Protein AF-A0A523DZH8-F1 (afdb_monomer_lite)

Structure (mmCIF, N/CA/C/O backbone):
data_AF-A0A523DZH8-F1
#
_entry.id   AF-A0A523DZH8-F1
#
loop_
_atom_site.group_PDB
_atom_site.id
_atom_site.type_symbol
_atom_site.label_atom_id
_atom_site.label_alt_id
_atom_site.label_comp_id
_atom_site.label_asym_id
_atom_site.label_entity_id
_atom_site.label_seq_id
_atom_site.pdbx_PDB_ins_code
_atom_site.Cartn_x
_atom_site.Cartn_y
_atom_site.Cartn_z
_atom_site.occupancy
_atom_site.B_iso_or_equiv
_atom_site.auth_seq_id
_atom_site.auth_comp_id
_atom_site.auth_asym_id
_atom_site.auth_atom_id
_atom_site.pdbx_PDB_model_num
ATOM 1 N N . MET A 1 1 ? -1.179 3.086 -12.857 1.00 64.75 1 MET A N 1
ATOM 2 C CA . MET A 1 1 ? -0.889 1.778 -13.481 1.00 64.75 1 MET A CA 1
ATOM 3 C C . MET A 1 1 ? -0.415 0.729 -12.483 1.00 64.75 1 MET A C 1
ATOM 5 O O . MET A 1 1 ? -1.179 -0.182 -12.216 1.00 64.75 1 MET A O 1
ATOM 9 N N . VAL A 1 2 ? 0.785 0.837 -11.885 1.00 79.69 2 VAL A N 1
ATOM 10 C CA . VAL A 1 2 ? 1.239 -0.131 -10.850 1.00 79.69 2 VAL A CA 1
ATOM 11 C C . VAL A 1 2 ? 0.270 -0.184 -9.659 1.00 79.69 2 VAL A C 1
ATOM 13 O O . VAL A 1 2 ? -0.089 -1.256 -9.188 1.00 79.69 2 VAL A O 1
ATOM 16 N N . HIS A 1 3 ? -0.235 0.979 -9.256 1.00 84.31 3 HIS A N 1
ATOM 17 C CA . HIS A 1 3 ? -1.296 1.129 -8.262 1.00 84.31 3 HIS A CA 1
ATOM 18 C C . HIS A 1 3 ? -2.592 0.367 -8.616 1.00 84.31 3 HIS A C 1
ATOM 20 O O . HIS A 1 3 ? -3.104 -0.396 -7.804 1.00 84.31 3 HIS A O 1
ATOM 26 N N . ASP A 1 4 ? -3.075 0.475 -9.856 1.00 83.94 4 ASP A N 1
ATOM 27 C CA . ASP A 1 4 ? -4.295 -0.220 -10.295 1.00 83.94 4 ASP A CA 1
ATOM 28 C C . ASP A 1 4 ? -4.106 -1.748 -10.285 1.00 83.94 4 ASP A C 1
ATOM 30 O O . ASP A 1 4 ? -4.998 -2.498 -9.894 1.00 83.94 4 ASP A O 1
ATOM 34 N N . ILE A 1 5 ? -2.907 -2.226 -10.641 1.00 84.31 5 ILE A N 1
ATOM 35 C CA . ILE A 1 5 ? -2.543 -3.648 -10.528 1.00 84.31 5 ILE A CA 1
ATOM 36 C C . ILE A 1 5 ? -2.586 -4.099 -9.063 1.00 84.31 5 ILE A C 1
ATOM 38 O O . ILE A 1 5 ? -3.043 -5.207 -8.768 1.00 84.31 5 ILE A O 1
ATOM 42 N N . HIS A 1 6 ? -2.151 -3.254 -8.128 1.00 87.81 6 HIS A N 1
ATOM 43 C CA . HIS A 1 6 ? -2.210 -3.579 -6.710 1.00 87.81 6 HIS A CA 1
ATOM 44 C C . HIS A 1 6 ? -3.647 -3.767 -6.212 1.00 87.81 6 HIS A C 1
ATOM 46 O O . HIS A 1 6 ? -3.849 -4.640 -5.367 1.00 87.81 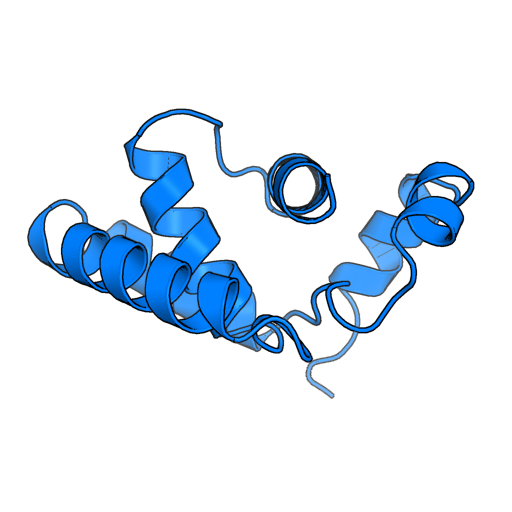6 HIS A O 1
ATOM 52 N N . HIS A 1 7 ? -4.650 -3.058 -6.746 1.00 89.62 7 HIS A N 1
ATOM 53 C CA . HIS A 1 7 ? -6.058 -3.319 -6.407 1.00 89.62 7 HIS A CA 1
ATOM 54 C C . HIS A 1 7 ? -6.457 -4.740 -6.791 1.00 89.62 7 HIS A C 1
ATOM 56 O O . HIS A 1 7 ? -7.004 -5.481 -5.977 1.00 89.62 7 HIS A O 1
ATOM 62 N N . VAL A 1 8 ? -6.094 -5.168 -7.999 1.00 87.06 8 VAL A N 1
ATOM 63 C CA . VAL A 1 8 ? -6.425 -6.508 -8.496 1.00 87.06 8 VAL A CA 1
ATOM 64 C C . VAL A 1 8 ? -5.713 -7.605 -7.691 1.00 87.06 8 VAL A C 1
ATOM 66 O O . VAL A 1 8 ? -6.304 -8.638 -7.375 1.00 87.06 8 VAL A O 1
ATOM 69 N N . VAL A 1 9 ? -4.447 -7.389 -7.326 1.00 84.81 9 VAL A N 1
ATOM 70 C CA . VAL A 1 9 ? -3.645 -8.356 -6.558 1.00 84.81 9 VAL A CA 1
ATOM 71 C C . VAL A 1 9 ? -4.110 -8.459 -5.103 1.00 84.81 9 VAL A C 1
ATOM 73 O O . VAL A 1 9 ? -4.226 -9.558 -4.556 1.00 84.81 9 VAL A O 1
ATOM 76 N N . SER A 1 10 ? -4.363 -7.319 -4.465 1.00 86.56 10 SER A N 1
ATOM 77 C CA . SER A 1 10 ? -4.768 -7.254 -3.060 1.00 86.56 10 SER A CA 1
ATOM 78 C C . SER A 1 10 ? -6.253 -7.576 -2.863 1.00 86.56 10 SER A C 1
ATOM 80 O O . SER A 1 10 ? -6.631 -8.095 -1.808 1.00 86.56 10 SER A O 1
ATOM 82 N N . GLY A 1 11 ? -7.088 -7.327 -3.869 1.00 89.06 11 GLY A N 1
ATOM 83 C CA . GLY A 1 11 ? -8.541 -7.411 -3.773 1.00 89.06 11 GLY A CA 1
ATOM 84 C C . GLY A 1 11 ? -9.175 -6.241 -3.016 1.00 89.06 11 GLY A C 1
ATOM 85 O O . GLY A 1 11 ? -10.304 -6.387 -2.557 1.00 89.06 11 GLY A O 1
ATOM 86 N N . TYR A 1 12 ? -8.465 -5.120 -2.827 1.00 92.81 12 TYR A N 1
ATOM 87 C CA . TYR A 1 12 ? -9.084 -3.886 -2.338 1.00 92.81 12 TYR A CA 1
ATOM 88 C C . TYR A 1 12 ? -9.892 -3.233 -3.457 1.00 92.81 12 TYR A C 1
ATOM 90 O O . TYR A 1 12 ? -9.394 -3.069 -4.571 1.00 92.81 12 TYR A O 1
ATOM 98 N N . ASP A 1 13 ? -11.127 -2.842 -3.150 1.00 92.00 13 ASP A N 1
ATOM 99 C CA . ASP A 1 13 ? -11.991 -2.128 -4.090 1.00 92.00 13 ASP A CA 1
ATOM 100 C C . ASP A 1 13 ? -11.393 -0.763 -4.471 1.00 92.00 13 ASP A C 1
ATOM 102 O O . ASP A 1 13 ? -10.566 -0.208 -3.751 1.00 92.00 13 ASP A O 1
ATOM 106 N N . THR A 1 14 ? -11.843 -0.191 -5.585 1.00 92.81 14 THR A N 1
ATOM 107 C CA . THR A 1 14 ? -11.482 1.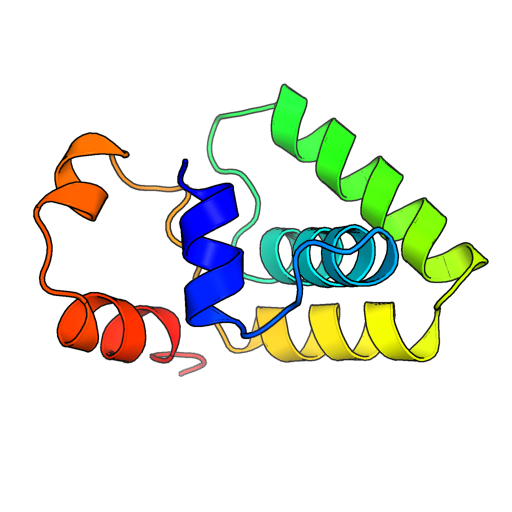172 -6.025 1.00 92.81 14 THR A CA 1
ATOM 108 C C . THR A 1 14 ? -12.459 2.217 -5.470 1.00 92.81 14 THR A C 1
ATOM 110 O O . THR A 1 14 ? -12.780 3.212 -6.125 1.00 92.81 14 THR A O 1
ATOM 113 N N . ASP A 1 15 ? -13.055 1.938 -4.306 1.00 93.88 15 ASP A N 1
ATOM 114 C CA . ASP A 1 15 ? -13.863 2.909 -3.574 1.00 93.88 15 ASP A CA 1
ATOM 115 C C . ASP A 1 15 ? -12.968 3.727 -2.638 1.00 93.88 15 ASP A C 1
ATOM 117 O O . ASP A 1 15 ? -11.834 3.355 -2.340 1.00 93.88 15 ASP A O 1
ATOM 121 N N . TRP A 1 16 ? -13.481 4.843 -2.120 1.00 95.00 16 TRP A N 1
ATOM 122 C CA . TRP A 1 16 ? -12.670 5.725 -1.279 1.00 95.00 16 TRP A CA 1
ATOM 123 C C . TRP A 1 16 ? -12.097 5.039 -0.029 1.00 95.00 16 TRP A C 1
ATOM 125 O O . TRP A 1 16 ? -11.133 5.547 0.526 1.00 95.00 16 TRP A O 1
ATOM 135 N N . ARG A 1 17 ? -12.671 3.926 0.452 1.00 95.81 17 ARG A N 1
ATOM 136 C CA . ARG A 1 17 ? -12.130 3.179 1.600 1.00 95.81 17 ARG A CA 1
ATOM 137 C C . ARG A 1 17 ? -11.031 2.224 1.158 1.00 95.81 17 ARG A C 1
ATOM 139 O O . ARG A 1 17 ? -10.023 2.119 1.851 1.00 95.81 17 ARG A O 1
ATOM 146 N N . GLY A 1 18 ? -11.224 1.567 0.022 1.00 93.75 18 GLY A N 1
ATOM 147 C CA . GLY A 1 18 ? -10.244 0.707 -0.615 1.00 93.75 18 GLY A CA 1
ATOM 148 C C . GLY A 1 18 ? -8.983 1.471 -1.005 1.00 93.75 18 GLY A C 1
ATOM 149 O O . GLY A 1 18 ? -7.894 0.959 -0.776 1.00 93.75 18 GLY A O 1
ATOM 150 N N . GLU A 1 19 ? -9.101 2.737 -1.419 1.00 95.62 19 GLU A N 1
ATOM 151 C CA . GLU A 1 19 ? -7.952 3.636 -1.625 1.00 95.62 19 GLU A CA 1
ATOM 152 C C . GLU A 1 19 ? -7.132 3.872 -0.339 1.00 95.62 19 GLU A C 1
ATOM 154 O O . GLU A 1 19 ? -5.902 3.939 -0.349 1.00 95.62 19 GLU A O 1
ATOM 159 N N . LEU A 1 20 ? -7.796 3.959 0.819 1.00 96.69 20 LEU A N 1
ATOM 160 C CA . LEU A 1 20 ? -7.111 4.120 2.109 1.00 96.69 20 LEU A CA 1
ATOM 161 C C . LEU A 1 20 ? -6.436 2.813 2.548 1.00 96.69 20 LEU A C 1
ATOM 163 O O . LEU A 1 20 ? -5.331 2.829 3.095 1.00 96.69 20 LEU A O 1
ATOM 167 N N . GLU A 1 21 ? -7.098 1.679 2.309 1.00 97.19 21 GLU A N 1
ATOM 168 C CA . GLU A 1 21 ? -6.561 0.346 2.592 1.00 97.19 21 GLU A CA 1
ATOM 169 C C . GLU A 1 21 ? -5.342 0.048 1.712 1.00 97.19 21 GLU A C 1
ATOM 171 O O . GLU A 1 21 ? -4.297 -0.360 2.226 1.00 97.19 21 GLU A O 1
ATOM 176 N N . ILE A 1 22 ? -5.436 0.305 0.406 1.00 94.94 22 ILE A N 1
ATOM 177 C CA . ILE A 1 22 ? -4.347 0.023 -0.521 1.00 94.94 22 ILE A CA 1
ATOM 178 C C . ILE A 1 22 ? -3.142 0.923 -0.274 1.00 94.94 22 ILE A C 1
ATOM 180 O O . ILE A 1 22 ? -2.021 0.428 -0.324 1.00 94.94 22 ILE A O 1
ATOM 184 N N . ALA A 1 23 ? -3.336 2.191 0.101 1.00 94.50 23 ALA A N 1
ATOM 185 C CA . ALA A 1 23 ? -2.231 3.072 0.464 1.00 94.50 23 ALA A CA 1
ATOM 186 C C . ALA A 1 23 ? -1.421 2.514 1.646 1.00 94.50 23 ALA A C 1
ATOM 188 O O . ALA A 1 23 ? -0.189 2.508 1.614 1.00 94.50 23 ALA A O 1
ATOM 189 N N . ALA A 1 24 ? -2.099 1.983 2.669 1.00 95.75 24 ALA A N 1
ATOM 190 C CA . ALA A 1 24 ? -1.446 1.351 3.814 1.00 95.75 24 ALA A CA 1
ATOM 191 C C . ALA A 1 24 ? -0.745 0.032 3.439 1.00 95.75 24 ALA A C 1
ATOM 193 O O . ALA A 1 24 ? 0.361 -0.252 3.916 1.00 95.75 24 ALA A O 1
ATOM 194 N N . TRP A 1 25 ? -1.363 -0.765 2.563 1.00 95.44 25 TRP A N 1
ATOM 195 C CA . TRP A 1 25 ? -0.770 -1.994 2.038 1.00 95.44 25 TRP A CA 1
ATOM 196 C C . TRP A 1 25 ? 0.471 -1.709 1.181 1.00 95.44 25 TRP A C 1
ATOM 198 O O . TRP A 1 25 ? 1.509 -2.327 1.395 1.00 95.44 25 TRP A O 1
ATOM 208 N N . GLU A 1 26 ? 0.423 -0.743 0.261 1.00 93.44 26 GLU A N 1
ATOM 209 C CA . GLU A 1 26 ? 1.552 -0.341 -0.592 1.00 93.44 26 GLU A CA 1
ATOM 210 C C . GLU A 1 26 ? 2.733 0.150 0.249 1.00 93.44 26 GLU A C 1
ATOM 212 O O . GLU A 1 26 ? 3.883 -0.215 0.008 1.00 93.44 26 GLU A O 1
ATOM 217 N N . LEU A 1 27 ? 2.449 0.925 1.295 1.00 93.06 27 LEU A N 1
ATOM 218 C CA . LEU A 1 27 ? 3.474 1.450 2.186 1.00 93.06 27 LEU A CA 1
ATOM 219 C C . LEU A 1 27 ? 4.234 0.350 2.943 1.00 93.06 27 LEU A C 1
ATOM 221 O O . LEU A 1 27 ? 5.445 0.444 3.135 1.00 93.06 27 LEU A O 1
ATOM 225 N N . SER A 1 28 ? 3.523 -0.691 3.371 1.00 93.00 28 SER A N 1
ATOM 226 C CA . SER A 1 28 ? 4.076 -1.800 4.160 1.00 93.00 28 SER A CA 1
ATOM 227 C C . SER A 1 28 ? 4.683 -2.923 3.321 1.00 93.00 28 SER A C 1
ATOM 229 O O . SER A 1 28 ? 5.549 -3.637 3.819 1.00 93.00 28 SER A O 1
ATOM 231 N N . SER A 1 29 ? 4.278 -3.055 2.058 1.00 89.75 29 SER A N 1
ATOM 232 C CA . SER A 1 29 ? 4.719 -4.110 1.131 1.00 89.75 29 SER A CA 1
ATOM 233 C C . SER A 1 29 ? 5.983 -3.765 0.337 1.00 89.75 29 SER A C 1
ATOM 235 O O . SER A 1 29 ? 6.285 -4.402 -0.667 1.00 89.75 29 SER A O 1
ATOM 237 N N . GLY A 1 30 ? 6.745 -2.756 0.759 1.00 85.31 30 GLY A N 1
ATOM 238 C CA . GLY A 1 30 ? 7.975 -2.325 0.078 1.00 85.31 30 GLY A CA 1
ATOM 239 C C . GLY A 1 30 ? 7.998 -0.846 -0.299 1.00 85.31 30 GLY A C 1
ATOM 240 O O . GLY A 1 30 ? 9.038 -0.344 -0.723 1.00 85.31 30 GLY A O 1
ATOM 241 N N . GLY A 1 31 ? 6.893 -0.124 -0.091 1.00 86.25 31 GLY A N 1
ATOM 242 C CA . GLY A 1 31 ? 6.815 1.310 -0.347 1.00 86.25 31 GLY A CA 1
ATOM 243 C C . GLY A 1 31 ? 6.730 1.646 -1.833 1.00 86.25 31 GLY A C 1
ATOM 244 O O . GLY A 1 31 ? 6.344 0.810 -2.639 1.00 86.25 31 GLY A O 1
ATOM 245 N N . CYS A 1 32 ? 7.069 2.886 -2.195 1.00 85.19 32 CYS A N 1
ATOM 246 C CA . CYS A 1 32 ? 6.832 3.433 -3.540 1.00 85.19 32 CYS A CA 1
ATOM 247 C C . CYS A 1 32 ? 8.105 3.558 -4.397 1.00 85.19 32 CYS A C 1
ATOM 249 O O . CYS A 1 32 ? 8.164 4.391 -5.304 1.00 85.19 32 CYS A O 1
ATOM 251 N N . GLY A 1 33 ? 9.153 2.785 -4.088 1.00 81.25 33 GLY A N 1
ATOM 252 C CA . GLY A 1 33 ? 10.431 2.848 -4.805 1.00 81.25 33 GLY A CA 1
ATOM 253 C C . GLY A 1 33 ? 11.024 4.266 -4.831 1.00 81.25 33 GLY A C 1
ATOM 254 O O . GLY A 1 33 ? 11.053 4.953 -3.807 1.00 81.25 33 GLY A O 1
ATOM 255 N N . TRP A 1 34 ? 11.463 4.715 -6.012 1.00 79.44 34 TRP A N 1
ATOM 256 C CA . TRP A 1 34 ? 12.089 6.031 -6.235 1.00 79.44 34 TRP A CA 1
ATOM 257 C C . TRP A 1 34 ? 11.092 7.194 -6.380 1.00 79.44 34 TRP A C 1
ATOM 259 O O . TRP A 1 34 ? 11.494 8.354 -6.489 1.00 79.44 34 TRP A O 1
ATOM 269 N N . TYR A 1 35 ? 9.787 6.918 -6.371 1.00 80.88 35 TYR A N 1
ATOM 270 C CA . TYR A 1 35 ? 8.755 7.920 -6.622 1.00 80.88 35 TYR A CA 1
ATOM 271 C C . TYR A 1 35 ? 8.380 8.666 -5.335 1.00 80.88 35 TYR A C 1
ATOM 273 O O . TYR A 1 35 ? 7.416 8.327 -4.650 1.00 80.88 35 TYR A O 1
ATOM 281 N N . LEU A 1 36 ? 9.135 9.717 -4.999 1.00 80.56 36 LEU A N 1
ATOM 282 C CA . LEU A 1 36 ? 8.947 10.480 -3.755 1.00 80.56 36 LEU A CA 1
ATOM 283 C C . LEU A 1 36 ? 7.531 11.067 -3.596 1.00 80.56 36 LEU A C 1
ATOM 285 O O . LEU A 1 36 ? 6.993 11.084 -2.492 1.00 80.56 36 LEU A O 1
ATOM 289 N N . LEU A 1 37 ? 6.901 11.513 -4.687 1.00 86.06 37 LEU A N 1
ATOM 290 C CA . LEU A 1 37 ? 5.526 12.026 -4.636 1.00 86.06 37 LEU A CA 1
ATOM 291 C C . LEU A 1 37 ? 4.525 10.952 -4.197 1.00 86.06 37 LEU A C 1
ATOM 293 O O . LEU A 1 37 ? 3.598 11.254 -3.451 1.00 86.06 37 LEU A O 1
ATOM 297 N N . TYR A 1 38 ? 4.742 9.699 -4.601 1.00 87.56 38 TYR A N 1
ATOM 298 C CA . TYR A 1 38 ? 3.891 8.588 -4.189 1.00 87.56 38 TYR A CA 1
ATOM 299 C C . TYR A 1 38 ? 4.067 8.298 -2.703 1.00 87.56 38 TYR A C 1
ATOM 301 O O . TYR A 1 38 ? 3.076 8.136 -2.006 1.00 87.56 38 TYR A O 1
ATOM 309 N N . TRP A 1 39 ? 5.286 8.366 -2.165 1.00 87.88 39 TRP A N 1
ATOM 310 C CA . TRP A 1 39 ? 5.489 8.242 -0.719 1.00 87.88 39 TRP A CA 1
ATOM 311 C C . TRP A 1 39 ? 4.646 9.232 0.090 1.00 87.88 39 TRP A C 1
ATOM 313 O O . TRP A 1 39 ? 3.991 8.833 1.049 1.00 87.88 39 TRP A O 1
ATOM 323 N N . ILE A 1 40 ? 4.633 10.507 -0.304 1.00 91.94 40 ILE A N 1
ATOM 324 C CA . ILE A 1 40 ? 3.851 11.541 0.391 1.00 91.94 40 ILE A CA 1
ATOM 325 C C . ILE A 1 40 ? 2.358 11.222 0.305 1.00 91.94 40 ILE A C 1
ATOM 327 O O . ILE A 1 40 ? 1.661 11.222 1.317 1.00 91.94 40 ILE A O 1
ATOM 331 N N . ASP A 1 41 ? 1.889 10.908 -0.896 1.00 91.62 41 ASP A N 1
ATOM 332 C CA . ASP A 1 41 ? 0.501 10.559 -1.168 1.00 91.62 41 ASP A CA 1
ATOM 333 C C . ASP A 1 41 ? 0.029 9.355 -0.325 1.00 91.62 41 ASP A C 1
ATOM 335 O O . ASP A 1 41 ? -0.939 9.473 0.429 1.00 91.62 41 ASP A O 1
ATOM 339 N N . ARG A 1 42 ? 0.778 8.241 -0.299 1.00 93.88 42 ARG A N 1
ATOM 340 C CA . ARG A 1 42 ? 0.415 7.055 0.506 1.00 93.88 42 ARG A CA 1
ATOM 341 C C . ARG A 1 42 ? 0.397 7.358 1.999 1.00 93.88 42 ARG A C 1
ATOM 343 O O . ARG A 1 42 ? -0.450 6.828 2.711 1.00 93.88 42 ARG A O 1
ATOM 350 N N . MET A 1 43 ? 1.283 8.229 2.486 1.00 93.69 43 MET A N 1
ATOM 351 C CA . MET A 1 43 ? 1.275 8.652 3.892 1.00 93.69 43 MET A CA 1
ATOM 352 C C . MET A 1 43 ? 0.033 9.471 4.238 1.00 93.69 43 MET A C 1
ATOM 354 O O . MET A 1 43 ? -0.543 9.282 5.313 1.00 93.69 43 MET A O 1
ATOM 358 N N . VAL A 1 44 ? -0.405 10.356 3.339 1.00 95.62 44 VAL A N 1
ATOM 359 C CA . VAL A 1 44 ? -1.635 11.136 3.518 1.00 95.62 44 VAL A CA 1
ATOM 360 C C . VAL A 1 44 ? -2.847 10.207 3.536 1.00 95.62 44 VAL A C 1
ATOM 362 O O . VAL A 1 44 ? -3.615 10.240 4.498 1.00 95.62 44 VAL A O 1
ATOM 365 N N . PHE A 1 45 ? -2.986 9.326 2.545 1.00 95.31 45 PHE A N 1
ATOM 366 C CA . PHE A 1 45 ? -4.099 8.376 2.479 1.00 95.31 45 PHE A CA 1
ATOM 367 C C . PHE A 1 45 ? -4.088 7.379 3.643 1.00 95.31 45 PHE A C 1
ATOM 369 O O . PHE A 1 45 ? -5.131 7.142 4.247 1.00 95.31 45 PHE A O 1
ATOM 376 N N . MET A 1 46 ? -2.926 6.875 4.065 1.00 94.94 46 MET A N 1
ATOM 377 C CA . MET A 1 46 ? -2.830 6.050 5.273 1.00 94.94 46 MET A CA 1
ATOM 378 C C . MET A 1 46 ? -3.280 6.829 6.516 1.00 94.94 46 MET A C 1
ATOM 380 O O . MET A 1 46 ? -4.025 6.295 7.336 1.00 94.94 46 MET A O 1
ATOM 384 N N . SER A 1 47 ? -2.875 8.095 6.659 1.00 96.81 47 SER A N 1
ATOM 385 C CA . SER A 1 47 ? -3.268 8.935 7.800 1.00 96.81 47 SER A CA 1
ATOM 386 C C . SER A 1 47 ? -4.781 9.174 7.832 1.00 96.81 47 SER A C 1
ATOM 388 O O . SER A 1 47 ? -5.411 9.035 8.881 1.00 96.81 47 SER A O 1
ATOM 390 N N . LEU A 1 48 ? -5.389 9.455 6.676 1.00 97.06 48 LEU A N 1
ATOM 391 C CA . LEU A 1 48 ? -6.844 9.545 6.529 1.00 97.06 48 LEU A CA 1
ATOM 392 C C . LEU A 1 48 ? -7.518 8.196 6.833 1.00 97.06 48 LEU A C 1
ATOM 394 O O . LEU A 1 48 ? -8.539 8.149 7.518 1.00 97.06 48 LEU A O 1
ATOM 398 N N . GLY A 1 49 ? -6.917 7.086 6.409 1.00 95.69 49 GLY A N 1
ATOM 399 C CA . GLY A 1 49 ? -7.362 5.731 6.713 1.00 95.69 49 GLY A CA 1
ATOM 400 C C . GLY A 1 49 ? -7.358 5.422 8.204 1.00 95.69 49 GLY A C 1
ATOM 401 O O . GLY A 1 49 ? -8.295 4.802 8.706 1.00 95.69 49 GLY A O 1
ATOM 402 N N . LEU A 1 50 ? -6.332 5.856 8.932 1.00 96.62 50 LEU A N 1
ATOM 403 C CA . LEU A 1 50 ? -6.260 5.706 10.385 1.00 96.62 50 LEU A CA 1
ATOM 404 C C . LEU A 1 50 ? -7.307 6.567 11.103 1.00 96.62 50 LEU A C 1
ATOM 406 O O . LEU A 1 50 ? -7.812 6.155 12.144 1.00 96.62 50 LEU A O 1
ATOM 410 N N . LEU A 1 51 ? -7.684 7.714 10.533 1.00 97.25 51 LEU A N 1
ATOM 411 C CA . LEU A 1 51 ? -8.717 8.587 11.089 1.00 97.25 51 LEU A CA 1
ATOM 412 C C . LEU A 1 51 ? -10.141 8.057 10.842 1.00 97.25 51 LEU A C 1
ATOM 414 O O . LEU A 1 51 ? -10.955 8.027 11.763 1.00 97.25 51 LEU A O 1
ATOM 418 N N . PHE A 1 52 ? -10.450 7.630 9.614 1.00 96.81 52 PHE A N 1
ATOM 419 C CA . PHE A 1 52 ? -11.819 7.290 9.200 1.00 96.81 52 PHE A CA 1
ATOM 420 C C . PHE A 1 52 ? -12.123 5.787 9.193 1.00 96.81 52 PHE A C 1
ATOM 422 O O . PHE A 1 52 ? -13.277 5.396 9.364 1.00 96.81 52 PHE A O 1
ATOM 429 N N . CYS A 1 53 ? -11.123 4.929 8.979 1.00 95.75 53 CYS A N 1
ATOM 430 C CA . CYS A 1 53 ? -11.278 3.474 8.836 1.00 95.75 53 CYS A CA 1
ATOM 431 C C . CYS A 1 53 ? -10.162 2.677 9.561 1.00 95.75 53 CYS A C 1
ATOM 433 O O . CYS A 1 53 ? -9.612 1.735 8.984 1.00 95.75 53 CYS A O 1
ATOM 435 N N . PRO A 1 54 ? -9.830 2.973 10.837 1.00 94.75 54 PRO A N 1
ATOM 436 C CA . PRO A 1 54 ? -8.595 2.516 11.490 1.00 94.75 54 PRO A CA 1
ATOM 437 C C . PRO A 1 54 ? -8.374 1.005 11.444 1.00 94.75 54 PRO A C 1
ATOM 439 O O . PRO A 1 54 ? -7.292 0.540 11.102 1.00 94.75 54 PRO A O 1
ATOM 442 N N . LYS A 1 55 ? -9.411 0.212 11.744 1.00 96.81 55 LYS A N 1
ATOM 443 C CA . LYS A 1 55 ? -9.303 -1.255 11.759 1.00 96.81 55 LYS A CA 1
ATOM 444 C C . LYS A 1 55 ? -9.005 -1.837 10.376 1.00 96.81 55 LYS A C 1
ATOM 446 O O . LYS A 1 55 ? -8.300 -2.836 10.292 1.00 96.81 55 LYS A O 1
ATOM 451 N N . ARG A 1 56 ? -9.558 -1.244 9.312 1.00 96.31 56 ARG A N 1
ATOM 452 C CA . ARG A 1 56 ? -9.320 -1.688 7.931 1.00 96.31 56 ARG A CA 1
ATOM 453 C C . ARG A 1 56 ? -7.898 -1.332 7.505 1.00 96.31 56 ARG A C 1
ATOM 455 O O . ARG A 1 56 ? -7.162 -2.203 7.063 1.00 96.31 56 ARG A O 1
ATOM 462 N N . THR A 1 57 ? -7.491 -0.095 7.777 1.00 96.56 57 THR A N 1
ATOM 463 C CA . THR A 1 57 ? -6.158 0.437 7.467 1.00 96.56 57 THR A CA 1
ATOM 464 C C . THR A 1 57 ? -5.044 -0.338 8.169 1.00 96.56 57 THR A C 1
ATOM 466 O O . THR A 1 57 ? -4.077 -0.733 7.525 1.00 96.56 57 THR A O 1
ATOM 469 N N . ILE A 1 58 ? -5.192 -0.634 9.467 1.00 96.12 58 ILE A N 1
ATOM 470 C CA . ILE A 1 58 ? -4.208 -1.431 10.220 1.00 96.12 58 ILE A CA 1
ATOM 471 C C . ILE A 1 58 ? -4.104 -2.847 9.645 1.00 96.12 58 ILE A C 1
ATOM 473 O O . ILE A 1 58 ? -3.000 -3.307 9.377 1.00 96.12 58 ILE A O 1
ATOM 477 N N . ARG A 1 59 ? -5.234 -3.516 9.380 1.00 96.06 59 ARG A N 1
ATOM 478 C CA . ARG A 1 59 ? -5.230 -4.855 8.765 1.00 96.06 59 ARG A CA 1
ATOM 479 C C . ARG A 1 59 ? -4.584 -4.857 7.384 1.00 96.06 59 ARG A C 1
ATOM 481 O O . ARG A 1 59 ? -3.898 -5.811 7.034 1.00 96.06 59 ARG A O 1
ATOM 488 N N . ALA A 1 60 ? -4.812 -3.811 6.594 1.00 95.38 60 ALA A N 1
ATOM 489 C CA . ALA A 1 60 ? -4.205 -3.681 5.278 1.00 95.38 60 ALA A CA 1
ATOM 490 C C . ALA A 1 60 ? -2.689 -3.485 5.365 1.00 95.38 60 ALA A C 1
ATOM 492 O O . ALA A 1 60 ? -1.946 -4.129 4.627 1.00 95.38 60 ALA A O 1
ATOM 493 N N . PHE A 1 61 ? -2.232 -2.685 6.329 1.00 95.25 61 PHE A N 1
ATOM 494 C CA . PHE A 1 61 ? -0.815 -2.534 6.634 1.00 95.25 61 PHE A CA 1
ATOM 495 C C . PHE A 1 61 ? -0.182 -3.851 7.105 1.00 95.25 61 PHE A C 1
ATOM 497 O O . PHE A 1 61 ? 0.863 -4.252 6.609 1.00 95.25 61 PHE A O 1
ATOM 504 N N . GLU A 1 62 ? -0.813 -4.562 8.041 1.00 94.56 62 GLU A N 1
ATOM 505 C CA . GLU A 1 62 ? -0.333 -5.865 8.522 1.00 94.56 62 GLU A CA 1
ATOM 506 C C . GLU A 1 62 ? -0.214 -6.869 7.379 1.00 94.56 62 GLU A C 1
ATOM 508 O O . GLU A 1 62 ? 0.840 -7.476 7.205 1.00 94.56 62 GLU A O 1
ATOM 513 N N . ARG A 1 63 ? -1.253 -6.966 6.542 1.00 92.88 63 ARG A N 1
ATOM 514 C CA . ARG A 1 63 ? -1.234 -7.812 5.350 1.00 92.88 63 ARG A CA 1
ATOM 515 C C . ARG A 1 63 ? -0.105 -7.412 4.405 1.00 92.88 63 ARG A C 1
ATOM 517 O O . ARG A 1 63 ? 0.579 -8.287 3.889 1.00 92.88 63 ARG A O 1
ATOM 524 N N . GLY A 1 64 ? 0.120 -6.120 4.176 1.00 90.25 64 GLY A N 1
ATOM 525 C CA . GLY A 1 64 ? 1.174 -5.649 3.277 1.00 90.25 64 GLY A CA 1
ATOM 526 C C . GLY A 1 64 ? 2.578 -6.042 3.727 1.00 90.25 64 GLY A C 1
ATOM 527 O O . GLY A 1 64 ? 3.390 -6.380 2.876 1.00 90.25 64 GLY A O 1
ATOM 528 N N . ARG A 1 65 ? 2.844 -6.142 5.036 1.00 89.44 65 ARG A N 1
ATOM 529 C CA . ARG A 1 65 ? 4.144 -6.608 5.567 1.00 89.44 65 ARG A CA 1
ATOM 530 C C . ARG A 1 65 ? 4.508 -8.039 5.159 1.00 89.44 65 ARG A C 1
ATOM 532 O O . ARG A 1 65 ? 5.679 -8.397 5.203 1.00 89.44 65 ARG A O 1
ATOM 539 N N . GLU A 1 66 ? 3.518 -8.856 4.810 1.00 87.62 66 GLU A N 1
ATOM 540 C CA . GLU A 1 66 ? 3.713 -10.235 4.342 1.00 87.62 66 GLU A CA 1
ATOM 541 C C . GLU A 1 66 ? 3.922 -10.321 2.819 1.00 87.62 66 GLU A C 1
ATOM 543 O O . GLU A 1 66 ? 4.138 -11.406 2.282 1.00 87.62 66 GLU A O 1
ATOM 548 N N . HIS A 1 67 ? 3.834 -9.188 2.116 1.00 83.69 67 HIS A N 1
ATOM 549 C CA . HIS A 1 67 ? 3.883 -9.099 0.660 1.00 83.69 67 HIS A CA 1
ATOM 550 C C . HIS A 1 67 ? 5.069 -8.252 0.203 1.00 83.69 67 HIS A C 1
ATOM 552 O O . HIS A 1 67 ? 5.603 -7.425 0.942 1.00 83.69 67 HIS A O 1
ATOM 558 N N . ARG A 1 68 ? 5.432 -8.417 -1.071 1.00 80.56 68 ARG A N 1
ATOM 559 C CA . ARG A 1 68 ? 6.360 -7.522 -1.761 1.00 80.56 68 ARG A CA 1
ATOM 560 C C . ARG A 1 68 ? 5.685 -6.943 -3.000 1.00 80.56 68 ARG A C 1
ATOM 562 O O . ARG A 1 68 ? 5.285 -7.688 -3.896 1.00 80.56 68 ARG A O 1
ATOM 569 N N . ASN A 1 69 ? 5.506 -5.627 -3.021 1.00 78.56 69 ASN A N 1
ATOM 570 C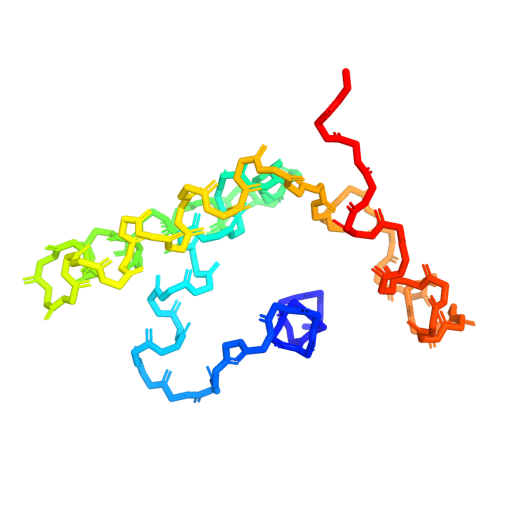 CA . ASN A 1 69 ? 4.855 -4.911 -4.110 1.00 78.56 69 ASN A CA 1
ATOM 571 C C . ASN A 1 69 ? 5.806 -4.679 -5.291 1.00 78.56 69 ASN A C 1
ATOM 573 O O . ASN A 1 69 ? 7.004 -4.942 -5.206 1.00 78.56 69 ASN A O 1
ATOM 577 N N . SER A 1 70 ? 5.241 -4.231 -6.414 1.00 76.31 70 SER A N 1
ATOM 578 C CA . SER A 1 70 ? 5.942 -4.175 -7.704 1.00 76.31 70 SER A CA 1
ATOM 579 C C . SER A 1 70 ? 6.447 -2.776 -8.079 1.00 76.31 70 SER A C 1
ATOM 581 O O . SER A 1 70 ? 6.742 -2.533 -9.246 1.00 76.31 70 SER A O 1
ATOM 583 N N . PHE A 1 71 ? 6.558 -1.842 -7.123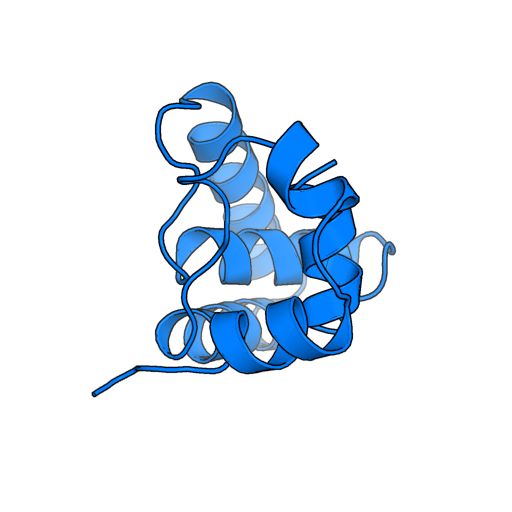 1.00 68.06 71 PHE A N 1
ATOM 584 C CA . PHE A 1 71 ? 7.053 -0.480 -7.395 1.00 68.06 71 PHE A CA 1
ATOM 585 C C . PHE A 1 71 ? 8.544 -0.410 -7.757 1.00 68.06 71 PHE A C 1
ATOM 587 O O . PHE A 1 71 ? 9.012 0.640 -8.193 1.00 68.06 71 PHE A O 1
ATOM 594 N N . ASP A 1 72 ? 9.298 -1.495 -7.577 1.00 66.94 72 ASP A N 1
ATOM 595 C CA . ASP A 1 72 ? 10.700 -1.600 -7.987 1.00 66.94 72 ASP A CA 1
ATOM 596 C C . ASP A 1 72 ? 10.882 -2.014 -9.460 1.00 66.94 72 ASP A C 1
ATOM 598 O O . ASP A 1 72 ? 12.022 -2.135 -9.913 1.00 66.94 72 ASP A O 1
ATOM 602 N N . ARG A 1 73 ? 9.790 -2.210 -10.216 1.00 64.62 73 ARG A N 1
ATOM 603 C CA . ARG A 1 73 ? 9.820 -2.680 -11.609 1.00 64.62 73 ARG A CA 1
ATOM 604 C C . ARG A 1 73 ? 9.300 -1.668 -12.612 1.00 64.62 73 ARG A C 1
ATOM 606 O O . ARG A 1 73 ? 8.493 -0.798 -12.286 1.00 64.62 73 ARG A O 1
ATOM 613 N N . ASP A 1 74 ? 9.739 -1.857 -13.855 1.00 65.75 74 ASP A N 1
ATOM 614 C CA . ASP A 1 74 ? 9.203 -1.127 -14.990 1.00 65.75 74 ASP A CA 1
ATOM 615 C C . ASP A 1 74 ? 7.710 -1.472 -15.182 1.00 65.75 74 ASP A C 1
ATOM 617 O O . ASP A 1 74 ? 7.345 -2.653 -15.257 1.00 65.75 74 ASP A O 1
ATOM 621 N N . PRO A 1 75 ? 6.818 -0.469 -15.228 1.00 63.97 75 PRO A N 1
ATOM 622 C CA . PRO A 1 75 ? 5.398 -0.688 -15.460 1.00 63.97 75 PRO A CA 1
ATOM 623 C C . PRO A 1 75 ? 5.076 -1.398 -16.789 1.00 63.97 75 PRO A C 1
ATOM 625 O O . PRO A 1 75 ? 4.068 -2.103 -16.857 1.00 63.97 75 PRO A O 1
ATOM 628 N N . GLU A 1 76 ? 5.899 -1.243 -17.829 1.00 62.19 76 GLU A N 1
ATOM 629 C CA . GLU A 1 76 ? 5.695 -1.891 -19.135 1.00 62.19 76 GLU A CA 1
ATOM 630 C C . GLU A 1 76 ? 5.967 -3.404 -19.071 1.00 62.19 76 GLU A C 1
ATOM 632 O O . GLU A 1 76 ? 5.218 -4.206 -19.641 1.00 62.19 76 GLU A O 1
ATOM 637 N N . ASP A 1 77 ? 6.955 -3.819 -18.275 1.00 63.38 77 ASP A N 1
ATOM 638 C CA . ASP A 1 77 ? 7.246 -5.233 -18.004 1.00 63.38 77 ASP A CA 1
ATOM 639 C C . ASP A 1 77 ? 6.114 -5.909 -17.211 1.00 63.38 77 ASP A C 1
ATOM 641 O O . ASP A 1 77 ? 5.842 -7.103 -17.364 1.00 63.38 77 ASP A O 1
ATOM 645 N N . LEU A 1 78 ? 5.415 -5.153 -16.358 1.00 64.38 78 LEU A N 1
ATOM 646 C CA . LEU A 1 78 ? 4.287 -5.672 -15.580 1.00 64.38 78 LEU A CA 1
ATOM 647 C C . LEU A 1 78 ? 3.049 -5.932 -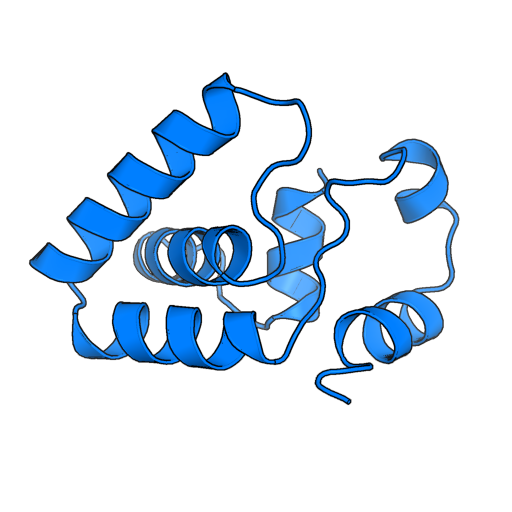16.443 1.00 64.38 78 LEU A C 1
ATOM 649 O O . LEU A 1 78 ? 2.333 -6.895 -16.184 1.00 64.38 78 LEU A O 1
ATOM 653 N N . LEU A 1 79 ? 2.802 -5.126 -17.478 1.00 65.38 79 LEU A N 1
ATOM 654 C CA . LEU A 1 79 ? 1.663 -5.325 -18.387 1.00 65.38 79 LEU A CA 1
ATOM 655 C C . LEU A 1 79 ? 1.811 -6.550 -19.291 1.00 65.38 79 LEU A C 1
ATOM 657 O O . LEU A 1 79 ? 0.813 -7.108 -19.742 1.00 65.38 79 LEU A O 1
ATOM 661 N N . THR A 1 80 ? 3.048 -6.936 -19.593 1.00 65.56 80 THR A N 1
ATOM 662 C CA . THR A 1 80 ? 3.359 -8.060 -20.487 1.00 65.56 80 THR A CA 1
ATOM 663 C C . THR A 1 80 ? 3.526 -9.384 -19.739 1.00 65.56 80 THR A C 1
ATOM 665 O O . THR A 1 80 ? 3.598 -10.443 -20.363 1.00 65.56 80 THR A O 1
ATOM 668 N N . SER A 1 81 ? 3.558 -9.338 -18.405 1.00 64.25 81 SER A N 1
ATOM 66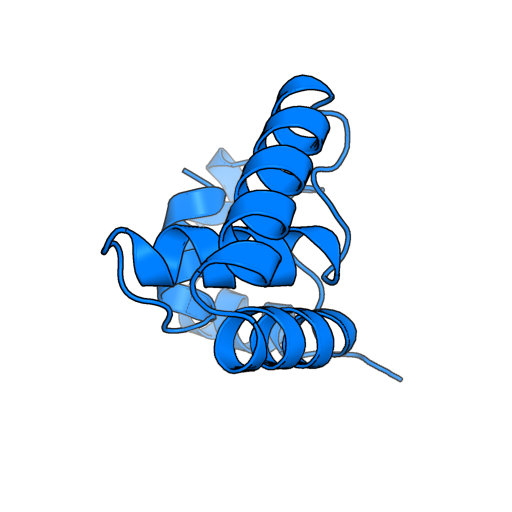9 C CA . SER A 1 81 ? 3.679 -10.507 -17.535 1.00 64.25 81 SER A CA 1
ATOM 670 C C . SER A 1 81 ? 2.352 -11.267 -17.395 1.00 64.25 81 SER A C 1
ATOM 672 O O . SER A 1 81 ? 1.279 -10.668 -17.349 1.00 64.25 81 SER A O 1
ATOM 674 N N . ASP A 1 82 ? 2.422 -12.595 -17.256 1.00 73.81 82 ASP A N 1
ATOM 675 C CA . ASP A 1 82 ? 1.246 -13.427 -16.978 1.00 73.81 82 ASP A CA 1
ATOM 676 C C . ASP A 1 82 ? 0.636 -13.100 -15.602 1.00 73.81 82 ASP A C 1
ATOM 678 O O . ASP A 1 82 ? 1.332 -12.997 -14.585 1.00 73.81 82 ASP A O 1
ATOM 682 N N . PHE A 1 83 ? -0.689 -12.948 -15.559 1.00 66.62 83 PHE A N 1
ATOM 683 C CA . PHE A 1 83 ? -1.404 -12.499 -14.364 1.00 66.62 83 PHE A CA 1
ATOM 684 C C . PHE A 1 83 ? -1.277 -13.487 -13.189 1.00 66.62 83 PHE A C 1
ATOM 686 O O . PHE A 1 83 ? -1.069 -13.074 -12.042 1.00 66.62 83 PHE A O 1
ATOM 693 N N . ASP A 1 84 ? -1.334 -14.796 -13.458 1.00 64.38 84 ASP A N 1
ATOM 694 C CA . ASP A 1 84 ? -1.194 -15.830 -12.426 1.00 64.38 84 ASP A CA 1
ATOM 695 C C . ASP A 1 84 ? 0.240 -15.915 -11.891 1.00 64.38 84 ASP A C 1
ATOM 697 O O . ASP A 1 84 ? 0.477 -16.322 -10.746 1.00 64.38 84 ASP A O 1
ATOM 701 N N . GLU A 1 85 ? 1.225 -15.533 -12.699 1.00 68.56 85 GLU A N 1
ATOM 702 C CA . GLU A 1 85 ? 2.608 -15.382 -12.267 1.00 68.56 85 GLU A CA 1
ATOM 703 C C . GLU A 1 85 ? 2.806 -14.149 -11.372 1.00 68.56 85 GLU A C 1
ATOM 705 O O . GLU A 1 85 ? 3.427 -14.267 -10.310 1.00 68.56 85 GLU A O 1
ATOM 710 N N . LEU A 1 86 ? 2.221 -13.000 -11.727 1.00 67.81 86 LEU A N 1
ATOM 711 C CA . LEU A 1 86 ? 2.254 -11.787 -10.899 1.00 67.81 86 LEU A CA 1
ATOM 712 C C . LEU A 1 86 ? 1.614 -12.022 -9.530 1.00 67.81 86 LEU A C 1
ATOM 714 O O . LEU A 1 86 ? 2.210 -11.693 -8.502 1.00 67.81 86 LEU A O 1
ATOM 718 N N . LYS A 1 87 ? 0.440 -12.662 -9.501 1.00 65.56 87 LYS A N 1
ATOM 719 C CA . LYS A 1 87 ? -0.263 -12.994 -8.258 1.00 65.56 87 LYS A CA 1
ATOM 720 C C . LYS A 1 87 ? 0.539 -13.959 -7.383 1.00 65.56 87 LYS A C 1
ATOM 722 O O . LYS A 1 87 ? 0.642 -13.756 -6.179 1.00 65.56 87 LYS A O 1
ATOM 727 N N . ARG A 1 88 ? 1.159 -14.995 -7.959 1.00 66.12 88 ARG A N 1
ATOM 728 C CA . ARG A 1 88 ? 2.000 -15.939 -7.194 1.00 66.12 88 ARG A CA 1
ATOM 729 C C . ARG A 1 88 ? 3.249 -15.287 -6.605 1.00 66.12 88 ARG A C 1
ATOM 731 O O . ARG A 1 88 ? 3.727 -15.742 -5.567 1.00 66.12 88 ARG A O 1
ATOM 738 N N . ARG A 1 89 ? 3.796 -14.268 -7.271 1.00 64.50 89 ARG A N 1
ATOM 739 C CA . ARG A 1 89 ? 5.036 -13.591 -6.868 1.00 64.50 89 ARG A CA 1
ATOM 740 C C . ARG A 1 89 ? 4.808 -12.493 -5.838 1.00 64.50 89 ARG A C 1
ATOM 742 O O . ARG A 1 89 ? 5.565 -12.438 -4.877 1.00 64.50 89 ARG A O 1
ATOM 749 N N . SER A 1 90 ? 3.759 -11.686 -5.979 1.00 60.66 90 SER A N 1
ATOM 750 C CA . SER A 1 90 ? 3.395 -10.677 -4.970 1.00 60.66 90 SER A CA 1
ATOM 751 C C . SER A 1 90 ? 3.009 -11.295 -3.618 1.00 60.66 90 SER A C 1
ATOM 753 O O . SER A 1 90 ? 3.184 -10.660 -2.581 1.00 60.66 90 SER A O 1
ATOM 755 N N . LEU A 1 91 ? 2.544 -12.553 -3.627 1.00 59.25 91 LEU A N 1
ATOM 756 C CA . LEU A 1 91 ? 2.223 -13.359 -2.442 1.00 59.25 91 LEU A CA 1
ATOM 757 C C . LEU A 1 91 ? 3.430 -14.101 -1.836 1.00 59.25 91 LEU A C 1
ATOM 759 O O . LEU A 1 91 ? 3.282 -14.759 -0.806 1.00 59.25 91 LEU A O 1
ATOM 763 N N . ARG A 1 92 ? 4.609 -14.079 -2.475 1.00 50.97 92 ARG A N 1
ATOM 764 C CA . ARG A 1 92 ? 5.762 -14.874 -2.034 1.00 50.97 92 ARG A CA 1
ATOM 765 C C . ARG A 1 92 ? 6.827 -14.021 -1.340 1.00 50.97 92 ARG A C 1
ATOM 767 O O . ARG A 1 92 ? 7.585 -13.309 -1.990 1.00 50.97 92 ARG A O 1
ATOM 774 N N . ILE A 1 93 ? 6.961 -14.331 -0.045 1.00 47.94 93 ILE A N 1
ATOM 775 C CA . ILE A 1 93 ? 8.154 -14.282 0.821 1.00 47.94 93 ILE A CA 1
ATOM 776 C C . ILE A 1 93 ? 8.156 -13.121 1.832 1.00 47.94 93 ILE A C 1
ATOM 778 O O . ILE A 1 93 ? 8.887 -12.146 1.694 1.00 47.94 93 ILE A O 1
ATOM 782 N N . ALA A 1 94 ? 7.412 -13.317 2.925 1.00 38.19 94 ALA A N 1
ATOM 783 C CA . ALA A 1 94 ? 8.010 -13.213 4.255 1.00 38.19 94 ALA A CA 1
ATOM 784 C C . ALA A 1 94 ? 8.640 -14.581 4.584 1.00 38.19 94 ALA A C 1
ATOM 786 O O . ALA A 1 94 ? 7.946 -15.522 4.969 1.00 38.19 94 ALA A O 1
ATOM 787 N N . GLY A 1 95 ? 9.937 -14.713 4.320 1.00 31.61 95 GLY A N 1
ATOM 788 C CA . GLY A 1 95 ? 10.781 -15.847 4.687 1.00 31.61 95 GLY A CA 1
ATOM 789 C C . GLY A 1 95 ? 12.101 -15.309 5.193 1.00 31.61 95 GLY A C 1
ATOM 790 O O . GLY A 1 95 ? 12.629 -14.400 4.513 1.00 31.61 95 GLY A O 1
#

Foldseek 3Di:
DLLVLLCVLVVQDPDLLSQLLSLLLCCQQAHQPPPVVSNVVSVVSVVVCCVPPVVSSVVSNVVSNQFHGDNVDDPVVVVPDDSVVVNVRRNDDPD

Secondary structure (DSSP, 8-state):
-HHHHHHHHHT--SSHHHHHHHHHHHHHTTTTTT-HHHHHHHHHHHHHHHHH-HHHHHHHHHHHTT---STTS-HHHHHHS-HHHHHHHHT----

Sequence (95 aa):
MVHDIHHVVSGYDTDWRGELEIAAWELSSGGCGWYLLYWIDRMVFMSLGLLFCPKRTIRAFERGREHRNSFDRDPEDLLTSDFDELKRRSLRIAG

Radius of gyration: 12.58 Å; chains: 1; bounding box: 26×28×32 Å

pLDDT: mean 82.87, std 14.66, range [31.61, 97.25]